Protein AF-Q53RX4-F1 (afdb_monomer_lite)

Sequence (73 aa):
CPPNLHKQDGYACNQNQGRCYNGECKTRDNQCQYIWGTKAAGSDKFCYEKLNTEGTEKGNCGKDGDRWIQCSK

Organism: Homo sapiens (NCBI:txid9606)

InterPro domains:
  IPR006586 ADAM, cysteine-rich domain [PF08516] (9-73)
  IPR006586 ADAM, cysteine-rich domain [SM00608] (8-73)

Structure (mmCIF, N/CA/C/O backbone):
data_AF-Q53RX4-F1
#
_entry.id   AF-Q53RX4-F1
#
loop_
_atom_site.group_PDB
_atom_site.id
_atom_site.type_symbol
_atom_site.label_atom_id
_atom_site.label_alt_id
_atom_site.label_comp_id
_atom_site.label_asym_id
_atom_site.label_entity_id
_atom_site.label_seq_id
_atom_site.pdbx_PDB_ins_code
_atom_site.Cartn_x
_atom_site.Cartn_y
_atom_site.Cartn_z
_atom_site.occupancy
_atom_site.B_iso_or_equiv
_atom_site.auth_seq_id
_atom_site.auth_comp_id
_atom_site.auth_asym_id
_atom_site.auth_atom_id
_atom_site.pdbx_PDB_model_num
ATOM 1 N N . CYS A 1 1 ? 14.116 -15.684 -29.179 1.00 87.25 1 CYS A N 1
ATOM 2 C CA . CYS A 1 1 ? 13.906 -14.708 -28.091 1.00 87.25 1 CYS A CA 1
ATOM 3 C C . CYS A 1 1 ? 14.192 -15.429 -26.781 1.00 87.25 1 CYS A C 1
ATOM 5 O O . CYS A 1 1 ? 13.625 -16.507 -26.613 1.00 87.25 1 CYS A O 1
ATOM 7 N N . PRO A 1 2 ? 15.099 -14.943 -25.919 1.00 94.94 2 PRO A N 1
ATOM 8 C CA . PRO A 1 2 ? 15.260 -15.520 -24.587 1.00 94.94 2 PRO A CA 1
ATOM 9 C C . PRO A 1 2 ? 13.953 -15.390 -23.779 1.00 94.94 2 PRO A C 1
ATOM 11 O O . PRO A 1 2 ? 13.123 -14.539 -24.110 1.00 94.94 2 PRO A O 1
ATOM 14 N N . PRO A 1 3 ? 13.744 -16.216 -22.738 1.00 95.75 3 PRO A N 1
ATOM 15 C CA . PRO A 1 3 ? 12.587 -16.082 -21.857 1.00 95.75 3 PRO A CA 1
ATOM 16 C C . PRO A 1 3 ? 12.478 -14.665 -21.281 1.00 95.75 3 PRO A C 1
ATOM 18 O O . PRO A 1 3 ? 13.489 -14.060 -20.923 1.00 95.75 3 PRO A O 1
ATOM 21 N N . ASN A 1 4 ? 11.255 -14.140 -21.184 1.00 92.88 4 ASN A N 1
ATOM 22 C CA . ASN A 1 4 ? 11.019 -12.843 -20.559 1.00 92.88 4 ASN A CA 1
ATOM 23 C C . ASN A 1 4 ? 11.174 -12.979 -19.039 1.00 92.88 4 ASN A C 1
ATOM 25 O O . ASN A 1 4 ? 10.362 -13.635 -18.388 1.00 92.88 4 ASN A O 1
ATOM 29 N N . LEU A 1 5 ? 12.230 -12.381 -18.496 1.00 96.19 5 LEU A N 1
ATOM 30 C CA . LEU A 1 5 ? 12.530 -12.374 -17.069 1.00 96.19 5 LEU A CA 1
ATOM 31 C C . LEU A 1 5 ? 12.238 -10.996 -16.482 1.00 96.19 5 LEU A C 1
ATOM 33 O O . LEU A 1 5 ? 12.343 -9.974 -17.157 1.00 96.19 5 LEU A O 1
ATOM 37 N N . HIS A 1 6 ? 11.935 -10.967 -15.190 1.00 95.69 6 HIS A N 1
ATOM 38 C CA . HIS A 1 6 ? 11.738 -9.736 -14.439 1.00 95.69 6 HIS A CA 1
ATOM 39 C C . HIS A 1 6 ? 12.682 -9.667 -13.239 1.00 95.69 6 HIS A C 1
ATOM 41 O O . HIS A 1 6 ? 13.355 -10.634 -12.881 1.00 95.69 6 HIS A O 1
ATOM 47 N N . LYS A 1 7 ? 12.737 -8.493 -12.603 1.00 96.88 7 LYS A N 1
ATOM 48 C CA . LYS A 1 7 ? 13.487 -8.321 -11.355 1.00 96.88 7 LYS A CA 1
ATOM 49 C C . LYS A 1 7 ? 12.943 -9.251 -10.274 1.00 96.88 7 LYS A C 1
ATOM 51 O O . LYS A 1 7 ? 11.743 -9.519 -10.239 1.00 96.88 7 LYS A O 1
ATOM 56 N N . GLN A 1 8 ? 13.832 -9.697 -9.394 1.00 97.94 8 GLN A N 1
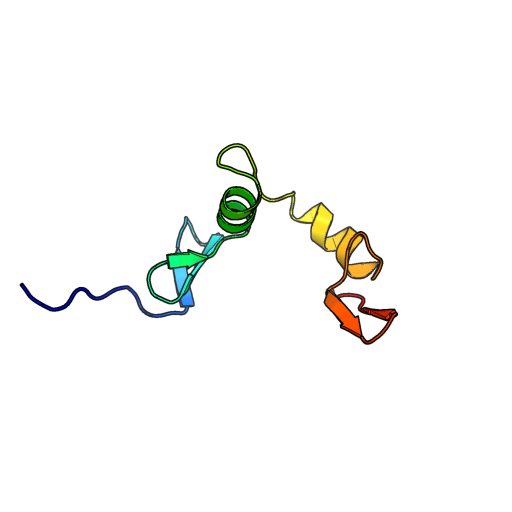ATOM 57 C CA . GLN A 1 8 ? 13.490 -10.532 -8.249 1.00 97.94 8 GLN A CA 1
ATOM 58 C C . GLN A 1 8 ? 12.456 -9.850 -7.342 1.00 97.94 8 GLN A C 1
ATOM 60 O O . GLN A 1 8 ? 12.453 -8.624 -7.186 1.00 97.94 8 GLN A O 1
ATOM 65 N N . ASP A 1 9 ? 11.606 -10.658 -6.719 1.00 98.19 9 ASP A N 1
ATOM 66 C CA . ASP A 1 9 ? 10.655 -10.187 -5.721 1.00 98.19 9 ASP A CA 1
ATOM 67 C C . ASP A 1 9 ? 11.371 -9.524 -4.535 1.00 98.19 9 ASP A C 1
ATOM 69 O O . ASP A 1 9 ? 12.449 -9.940 -4.110 1.00 98.19 9 ASP A O 1
ATOM 73 N N . GLY A 1 10 ? 10.787 -8.442 -4.023 1.00 97.50 10 GLY A N 1
ATOM 74 C CA . GLY A 1 10 ? 11.388 -7.603 -2.986 1.00 97.50 10 GLY A CA 1
ATOM 75 C C . GLY A 1 10 ? 12.333 -6.513 -3.506 1.00 97.50 10 GLY A C 1
ATOM 76 O O . GLY A 1 10 ? 12.761 -5.666 -2.721 1.00 97.50 10 GLY A O 1
ATOM 77 N N . TYR A 1 11 ? 12.630 -6.451 -4.809 1.00 98.12 11 TYR A N 1
ATOM 78 C CA . TYR A 1 11 ? 13.432 -5.355 -5.366 1.00 98.12 11 TYR A CA 1
ATOM 79 C C . TYR A 1 11 ? 12.699 -4.010 -5.231 1.00 98.12 11 TYR A C 1
ATOM 81 O O . TYR A 1 11 ? 11.497 -3.923 -5.484 1.00 98.12 11 TYR A O 1
ATOM 89 N N . ALA A 1 12 ? 13.399 -2.941 -4.843 1.00 98.12 12 ALA A N 1
ATOM 90 C CA . ALA A 1 12 ? 12.782 -1.623 -4.701 1.00 98.12 12 ALA A CA 1
ATOM 91 C C . ALA A 1 12 ? 12.410 -1.011 -6.064 1.00 98.12 12 ALA A C 1
ATOM 93 O O . ALA A 1 12 ? 13.167 -1.084 -7.035 1.00 98.12 12 ALA A O 1
ATOM 94 N N . CYS A 1 13 ? 11.241 -0.382 -6.137 1.00 97.38 13 CYS A N 1
ATOM 95 C CA . CYS A 1 13 ? 10.715 0.232 -7.354 1.00 97.38 13 CYS A CA 1
ATOM 96 C C . CYS A 1 13 ? 9.956 1.526 -7.027 1.00 97.38 13 CYS A C 1
ATOM 98 O O . CYS A 1 13 ? 9.717 1.825 -5.856 1.00 97.38 13 CYS A O 1
ATOM 100 N N . ASN A 1 14 ? 9.627 2.309 -8.061 1.00 95.88 14 ASN A N 1
ATOM 101 C CA . ASN A 1 14 ? 8.984 3.623 -7.943 1.00 95.88 14 ASN A CA 1
ATOM 102 C C . ASN A 1 14 ? 9.654 4.527 -6.888 1.00 95.88 14 ASN A C 1
ATOM 104 O O . ASN A 1 14 ? 9.042 4.890 -5.889 1.00 95.88 14 ASN A O 1
ATOM 108 N N . GLN A 1 15 ? 10.947 4.818 -7.069 1.00 95.81 15 GLN A N 1
ATOM 109 C CA . GLN A 1 15 ? 11.721 5.660 -6.141 1.00 95.81 15 GLN A CA 1
ATOM 110 C C . GLN A 1 15 ? 11.621 5.184 -4.673 1.00 95.81 15 GLN A C 1
ATOM 112 O O . GLN A 1 15 ? 11.399 5.972 -3.761 1.00 95.81 15 GLN A O 1
ATOM 117 N N . ASN A 1 16 ? 11.764 3.871 -4.452 1.00 95.69 16 ASN A N 1
ATOM 118 C CA . ASN A 1 16 ? 11.671 3.185 -3.152 1.00 95.69 16 ASN A CA 1
ATOM 119 C C . ASN A 1 16 ? 10.285 3.142 -2.484 1.00 95.69 16 ASN A C 1
ATOM 121 O O . ASN A 1 16 ? 10.171 2.558 -1.403 1.00 95.69 16 ASN A O 1
ATOM 125 N N . GLN A 1 17 ? 9.232 3.655 -3.125 1.00 96.00 17 GLN A N 1
ATOM 126 C CA . GLN A 1 17 ? 7.863 3.630 -2.590 1.00 96.00 17 GLN A CA 1
ATOM 127 C C . GLN A 1 17 ? 7.189 2.254 -2.688 1.00 96.00 17 GLN A C 1
ATOM 129 O O . GLN A 1 17 ? 6.172 2.013 -2.039 1.00 96.00 17 GLN A O 1
ATOM 134 N N . GLY A 1 18 ? 7.731 1.351 -3.510 1.00 97.06 18 GLY A N 1
ATOM 135 C CA . GLY A 1 18 ? 7.175 0.022 -3.732 1.00 97.06 18 GLY A CA 1
ATOM 136 C C . GLY A 1 18 ? 8.205 -1.092 -3.700 1.00 97.06 18 GLY A C 1
ATOM 137 O O . GLY A 1 18 ? 9.416 -0.877 -3.546 1.00 97.06 18 GLY A O 1
ATOM 138 N N . ARG A 1 19 ? 7.698 -2.309 -3.867 1.00 98.38 19 ARG A N 1
ATOM 139 C CA . ARG A 1 19 ? 8.494 -3.526 -4.034 1.00 98.38 19 ARG A CA 1
ATOM 140 C C . ARG A 1 19 ? 7.981 -4.309 -5.236 1.00 98.38 19 ARG A C 1
ATOM 142 O O . ARG A 1 19 ? 6.772 -4.374 -5.458 1.00 98.38 19 ARG A O 1
ATOM 149 N N . CYS A 1 20 ? 8.899 -4.869 -6.014 1.00 97.94 20 CYS A N 1
ATOM 150 C CA . CYS A 1 20 ? 8.560 -5.761 -7.111 1.00 97.94 20 CYS A CA 1
ATOM 151 C C . CYS A 1 20 ? 8.021 -7.078 -6.553 1.00 97.94 20 CYS A C 1
ATOM 153 O O . CYS A 1 20 ? 8.628 -7.634 -5.642 1.00 97.94 20 CYS A O 1
ATOM 155 N N . TYR A 1 21 ? 6.921 -7.565 -7.114 1.00 97.94 21 TYR A N 1
ATOM 156 C CA . TYR A 1 21 ? 6.414 -8.919 -6.905 1.00 97.94 21 TYR A CA 1
ATOM 157 C C . TYR A 1 21 ? 5.814 -9.425 -8.214 1.00 97.94 21 TYR A C 1
ATOM 159 O O . TYR A 1 21 ? 4.974 -8.735 -8.796 1.00 97.94 21 TYR A O 1
ATOM 167 N N . ASN A 1 22 ? 6.246 -10.598 -8.687 1.00 96.25 22 ASN A N 1
ATOM 168 C CA . ASN A 1 22 ? 5.829 -11.182 -9.971 1.00 96.25 22 ASN A CA 1
ATOM 169 C C . ASN A 1 22 ? 5.989 -10.207 -11.155 1.00 96.25 22 ASN A C 1
ATOM 171 O O . ASN A 1 22 ? 5.118 -10.086 -12.012 1.00 96.25 22 ASN A O 1
ATOM 175 N N . GLY A 1 23 ? 7.088 -9.448 -11.162 1.00 95.81 23 GLY A N 1
ATOM 176 C CA . GLY A 1 23 ? 7.405 -8.478 -12.214 1.00 95.81 23 GLY A CA 1
ATOM 177 C C . GLY A 1 23 ? 6.649 -7.148 -12.150 1.00 95.81 23 GLY A C 1
ATOM 178 O O . GLY A 1 23 ? 6.948 -6.253 -12.939 1.00 95.81 23 GLY A O 1
ATOM 179 N N . GLU A 1 24 ? 5.747 -6.961 -11.186 1.00 96.56 24 GLU A N 1
ATOM 180 C CA . GLU A 1 24 ? 4.992 -5.719 -11.011 1.00 96.56 24 GLU A CA 1
ATOM 181 C C . GLU A 1 24 ? 5.466 -4.918 -9.801 1.00 96.56 24 GLU A C 1
ATOM 183 O O . GLU A 1 24 ? 5.736 -5.469 -8.734 1.00 96.56 24 GLU A O 1
ATOM 188 N N . CYS A 1 25 ? 5.502 -3.591 -9.930 1.00 97.19 25 CYS A N 1
ATOM 189 C CA . CYS A 1 25 ? 5.782 -2.710 -8.801 1.00 97.19 25 CYS A CA 1
ATOM 190 C C . CYS A 1 25 ? 4.525 -2.507 -7.942 1.00 97.19 25 CYS A C 1
ATOM 192 O O . CYS A 1 25 ? 3.603 -1.785 -8.334 1.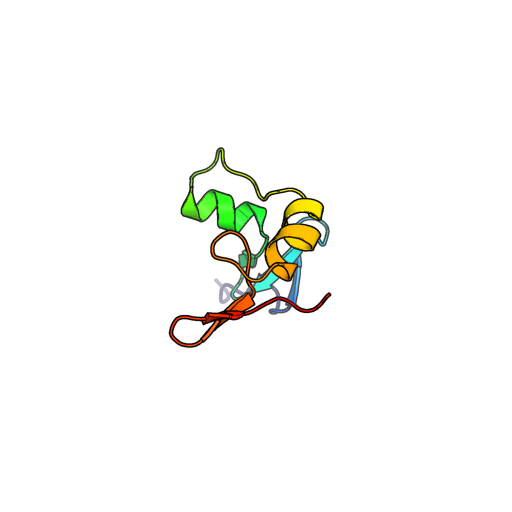00 97.19 25 CYS A O 1
ATOM 194 N N . LYS A 1 26 ? 4.493 -3.115 -6.752 1.00 97.75 26 LYS A N 1
ATOM 195 C CA . LYS A 1 26 ? 3.392 -2.966 -5.793 1.00 97.75 26 LYS A CA 1
ATOM 196 C C . LYS A 1 26 ? 3.602 -1.706 -4.945 1.00 97.75 26 LYS A C 1
ATOM 198 O O . LYS A 1 26 ? 4.562 -1.626 -4.177 1.00 97.75 26 LYS A O 1
ATOM 203 N N . THR A 1 27 ? 2.703 -0.731 -5.085 1.00 98.00 27 THR A N 1
ATOM 204 C CA . THR A 1 27 ? 2.623 0.512 -4.290 1.00 98.00 27 THR A CA 1
ATOM 205 C C . THR A 1 27 ? 1.178 0.730 -3.828 1.00 98.00 27 THR A C 1
ATOM 207 O O . THR A 1 27 ? 0.252 0.176 -4.427 1.00 98.00 27 THR A O 1
ATOM 210 N N . ARG A 1 28 ? 0.964 1.547 -2.783 1.00 97.38 28 ARG A N 1
ATOM 211 C CA . ARG A 1 28 ? -0.396 1.910 -2.331 1.00 97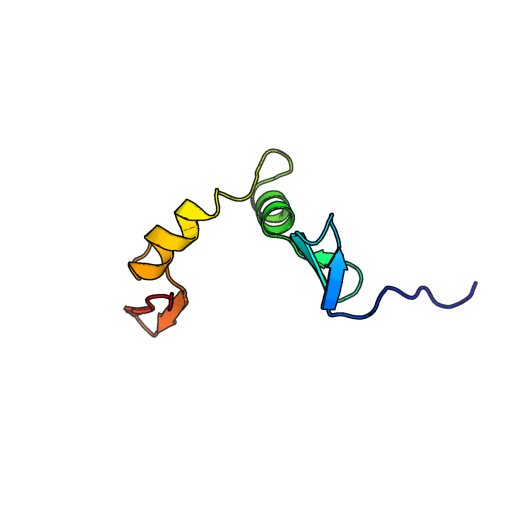.38 28 ARG A CA 1
ATOM 212 C C . ARG A 1 28 ? -1.155 2.695 -3.404 1.00 97.38 28 ARG A C 1
ATOM 214 O O . ARG A 1 28 ? -2.311 2.388 -3.667 1.00 97.38 28 ARG A O 1
ATOM 221 N N . ASP A 1 29 ? -0.484 3.625 -4.080 1.00 97.25 29 ASP A N 1
ATOM 222 C CA . ASP A 1 29 ? -1.087 4.412 -5.161 1.00 97.25 29 ASP A CA 1
ATOM 223 C C . ASP A 1 29 ? -1.554 3.539 -6.325 1.00 97.25 29 ASP A C 1
ATOM 225 O O . ASP A 1 29 ? -2.696 3.667 -6.762 1.00 97.25 29 ASP A O 1
ATOM 229 N N . ASN A 1 30 ? -0.717 2.596 -6.775 1.00 96.88 30 ASN A N 1
ATOM 230 C CA . ASN A 1 30 ? -1.084 1.680 -7.855 1.00 96.88 30 ASN A CA 1
ATOM 231 C C . ASN A 1 30 ? -2.276 0.807 -7.446 1.00 96.88 30 ASN A C 1
ATOM 233 O O . ASN A 1 30 ? -3.151 0.545 -8.266 1.00 96.88 30 ASN A O 1
ATOM 237 N N . GLN A 1 31 ? -2.341 0.381 -6.180 1.00 98.06 31 GLN A N 1
ATOM 238 C CA . GLN A 1 31 ? -3.484 -0.371 -5.667 1.00 98.06 31 GLN A CA 1
ATOM 239 C C . GLN A 1 31 ? -4.767 0.473 -5.681 1.00 98.06 31 GLN A C 1
ATOM 241 O O . GLN A 1 31 ? -5.800 -0.002 -6.150 1.00 98.06 31 GLN A O 1
ATOM 246 N N . CYS A 1 32 ? -4.713 1.727 -5.223 1.00 98.25 32 CYS A N 1
ATOM 247 C CA . CYS A 1 32 ? -5.858 2.638 -5.268 1.00 98.25 32 CYS A CA 1
ATOM 248 C C . CYS A 1 32 ? -6.313 2.917 -6.706 1.00 98.25 32 CYS A C 1
ATOM 250 O O . CYS A 1 32 ? -7.510 2.873 -6.977 1.00 98.25 32 CYS A O 1
ATOM 252 N N . GLN A 1 33 ? -5.382 3.144 -7.635 1.00 98.06 33 GLN A N 1
ATOM 253 C CA . GLN A 1 33 ? -5.697 3.363 -9.050 1.00 98.06 33 GLN A CA 1
ATOM 254 C C . GLN A 1 33 ? -6.294 2.130 -9.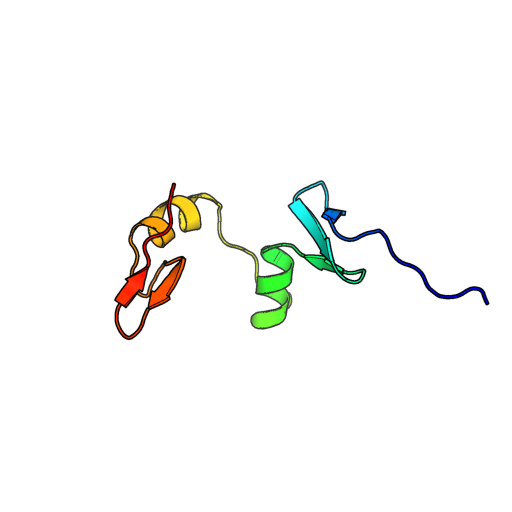724 1.00 98.06 33 GLN A C 1
ATOM 256 O O . GLN A 1 33 ? -7.201 2.255 -10.542 1.00 98.06 33 GLN A O 1
ATOM 261 N N . TYR A 1 34 ? -5.812 0.940 -9.371 1.00 97.31 34 TYR A N 1
ATOM 262 C CA . TYR A 1 34 ? -6.337 -0.315 -9.897 1.00 97.31 34 TYR A CA 1
ATOM 263 C C . TYR A 1 34 ? -7.793 -0.555 -9.472 1.00 97.31 34 TYR A C 1
ATOM 265 O O . TYR A 1 34 ? -8.603 -0.985 -10.287 1.00 97.31 34 TYR A O 1
ATOM 273 N N . ILE A 1 35 ? -8.139 -0.251 -8.216 1.00 98.25 35 ILE A N 1
ATOM 274 C CA . ILE A 1 35 ? -9.488 -0.486 -7.675 1.00 98.25 35 ILE A CA 1
ATOM 275 C C . ILE A 1 35 ? -10.465 0.622 -8.097 1.00 98.25 35 ILE A C 1
ATOM 277 O O . ILE A 1 35 ? -11.605 0.334 -8.452 1.00 98.25 35 ILE A O 1
ATOM 281 N N . TRP A 1 36 ? -10.031 1.886 -8.060 1.00 98.25 36 TRP A N 1
ATOM 282 C CA . TRP A 1 36 ? -10.919 3.053 -8.170 1.00 98.25 36 TRP A CA 1
ATOM 283 C C . TRP A 1 36 ? -10.727 3.877 -9.454 1.00 98.25 36 TRP A C 1
ATOM 285 O O . TRP A 1 36 ? -11.454 4.843 -9.684 1.00 98.25 36 TRP A O 1
ATOM 295 N N . GLY A 1 37 ? -9.770 3.505 -10.307 1.00 98.25 37 GLY A N 1
ATOM 296 C CA . GLY A 1 37 ? -9.465 4.166 -11.576 1.00 98.25 37 GLY A CA 1
ATOM 297 C C . GLY A 1 37 ? -8.265 5.116 -11.515 1.00 98.25 37 GLY A C 1
ATOM 298 O O . GLY A 1 37 ? -7.804 5.530 -10.455 1.00 98.25 37 GLY A O 1
ATOM 299 N N . THR A 1 38 ? -7.768 5.517 -12.687 1.00 96.94 38 THR A N 1
ATOM 300 C CA . THR A 1 38 ? -6.491 6.247 -12.858 1.00 96.94 38 THR A CA 1
ATOM 301 C C . THR A 1 38 ? -6.416 7.613 -12.172 1.00 96.94 38 THR A C 1
ATOM 303 O O . THR A 1 38 ? -5.325 8.148 -12.002 1.00 96.94 38 THR A O 1
ATOM 306 N N . LYS A 1 39 ? -7.556 8.188 -11.775 1.00 97.88 39 LYS A N 1
ATOM 307 C CA . LYS A 1 39 ? -7.623 9.456 -11.032 1.00 97.88 39 LYS A CA 1
ATOM 308 C C . LYS A 1 39 ? -7.502 9.283 -9.513 1.00 97.88 39 LYS A C 1
ATOM 310 O O . LYS A 1 39 ? -7.410 10.285 -8.811 1.00 97.88 39 LYS A O 1
A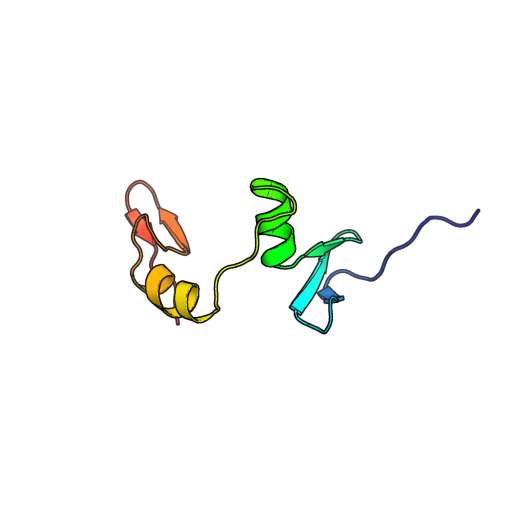TOM 315 N N . ALA A 1 40 ? -7.543 8.054 -9.003 1.00 98.31 40 ALA A N 1
ATOM 316 C CA . ALA A 1 40 ? -7.383 7.777 -7.583 1.00 98.31 40 ALA A CA 1
ATOM 317 C C . ALA A 1 40 ? -5.907 7.836 -7.157 1.00 98.31 40 ALA A C 1
ATOM 319 O O . ALA A 1 40 ? -4.992 7.691 -7.969 1.00 98.31 40 ALA A O 1
ATOM 320 N N . ALA A 1 41 ? -5.683 8.029 -5.861 1.00 97.81 41 ALA A N 1
ATOM 321 C CA . ALA A 1 41 ? -4.363 8.032 -5.244 1.00 97.81 41 ALA A CA 1
ATOM 322 C C . ALA A 1 41 ? -4.451 7.437 -3.835 1.00 97.81 41 ALA A C 1
ATOM 324 O O . ALA A 1 41 ? -5.532 7.404 -3.236 1.00 97.81 41 ALA A O 1
ATOM 325 N N . GLY A 1 42 ? -3.325 6.962 -3.309 1.00 96.75 42 GLY A N 1
ATOM 326 C CA . GLY A 1 42 ? -3.221 6.578 -1.913 1.00 96.75 42 GLY A CA 1
ATOM 327 C C . GLY A 1 42 ? -3.396 7.789 -1.002 1.00 96.75 42 GLY A C 1
ATOM 328 O O . GLY A 1 42 ? -3.015 8.911 -1.330 1.00 96.75 42 GLY A O 1
ATOM 329 N N . SER A 1 43 ? -3.997 7.561 0.164 1.00 97.69 43 SER A N 1
ATOM 330 C CA . SER A 1 43 ? -4.091 8.588 1.202 1.00 97.69 43 SER A CA 1
ATOM 331 C C . SER A 1 43 ? -2.721 8.924 1.800 1.00 97.69 43 SER A C 1
ATOM 333 O O . SER A 1 43 ? -1.759 8.167 1.654 1.00 97.69 43 SER A O 1
ATOM 335 N N . ASP A 1 44 ? -2.647 10.035 2.532 1.00 97.81 44 ASP A N 1
ATOM 336 C CA . ASP A 1 44 ? -1.447 10.406 3.281 1.00 97.81 44 ASP A CA 1
ATOM 337 C C . ASP A 1 44 ? -1.090 9.351 4.345 1.00 97.81 44 ASP A C 1
ATOM 339 O O . ASP A 1 44 ? -1.964 8.675 4.901 1.00 97.81 44 ASP A O 1
ATOM 343 N N . LYS A 1 45 ? 0.205 9.222 4.665 1.00 96.38 45 LYS A N 1
ATOM 344 C CA . LYS A 1 45 ? 0.701 8.293 5.692 1.00 96.38 45 LYS A CA 1
ATOM 345 C C . LYS A 1 45 ? -0.022 8.487 7.032 1.00 96.38 45 LYS A C 1
ATOM 347 O O . LYS A 1 45 ? -0.367 7.494 7.676 1.00 96.38 45 LYS A O 1
ATOM 352 N N . PHE A 1 46 ? -0.314 9.733 7.403 1.00 97.50 46 PHE A N 1
ATOM 353 C CA . PHE A 1 46 ? -1.015 10.104 8.628 1.00 97.50 46 PHE A CA 1
ATOM 354 C C . PHE A 1 46 ? -2.394 9.447 8.745 1.00 97.50 46 PHE A C 1
ATOM 356 O O . PHE A 1 46 ? -2.774 9.020 9.835 1.00 97.50 46 PHE A O 1
ATOM 363 N N . CYS A 1 47 ? -3.130 9.301 7.636 1.00 98.06 47 CYS A N 1
ATOM 364 C CA . CYS A 1 47 ? -4.438 8.643 7.644 1.00 98.06 47 CYS A CA 1
ATOM 365 C C . CYS A 1 47 ? -4.327 7.204 8.159 1.00 98.06 47 CYS A C 1
ATOM 367 O O . CYS A 1 47 ? -5.102 6.797 9.021 1.00 98.06 47 CYS A O 1
ATOM 369 N N . TYR A 1 48 ? -3.325 6.460 7.686 1.00 97.56 48 TYR A N 1
ATOM 370 C CA . TYR A 1 48 ? -3.094 5.082 8.117 1.00 97.56 48 TYR A CA 1
ATOM 371 C C . TYR A 1 48 ? -2.579 5.017 9.555 1.00 97.56 48 TYR A C 1
ATOM 373 O O . TYR A 1 48 ? -3.053 4.196 10.332 1.00 97.56 48 TYR A O 1
ATOM 381 N N . GLU A 1 49 ? -1.636 5.886 9.927 1.00 97.38 49 GLU A N 1
ATOM 382 C CA . GLU A 1 49 ? -1.053 5.907 11.277 1.00 97.38 49 GLU A CA 1
ATOM 383 C C . GLU A 1 49 ? -2.079 6.227 12.370 1.00 97.38 49 GLU A C 1
ATOM 385 O O . GLU A 1 49 ? -1.904 5.812 13.515 1.00 97.38 49 GLU A O 1
ATOM 390 N N . LYS A 1 50 ? -3.143 6.968 12.038 1.00 97.50 50 LYS A N 1
ATOM 391 C CA . LYS A 1 50 ? -4.241 7.256 12.963 1.00 97.50 50 LYS A CA 1
ATOM 392 C C . LYS A 1 50 ? -5.327 6.195 12.894 1.00 97.50 50 LY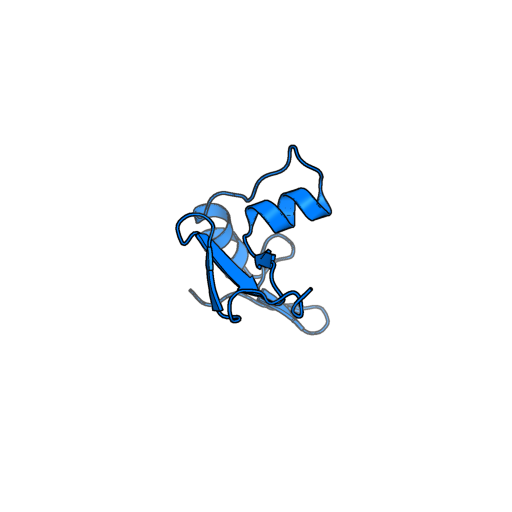S A C 1
ATOM 394 O O . LYS A 1 50 ? -5.501 5.454 13.860 1.00 97.50 50 LYS A O 1
ATOM 399 N N . LEU A 1 51 ? -6.000 6.074 11.752 1.00 98.38 51 LEU A N 1
ATOM 400 C CA . LEU A 1 51 ? -7.240 5.304 11.650 1.00 98.38 51 LEU A CA 1
ATOM 401 C C . LEU A 1 51 ? -7.013 3.805 11.848 1.00 98.38 51 LEU A C 1
ATOM 403 O O . LEU A 1 51 ? -7.797 3.153 12.528 1.00 98.38 51 LEU A O 1
ATOM 407 N N . ASN A 1 52 ? -5.919 3.244 11.324 1.00 98.50 52 ASN A N 1
ATOM 408 C CA . ASN A 1 52 ? -5.702 1.799 11.421 1.00 98.50 52 ASN A CA 1
ATOM 409 C C . ASN A 1 52 ? -5.432 1.327 12.857 1.00 98.50 52 ASN A C 1
ATOM 411 O O . ASN A 1 52 ? -5.692 0.169 13.191 1.00 98.50 52 ASN A O 1
ATOM 415 N N . THR A 1 53 ? -4.931 2.219 13.714 1.00 98.06 53 THR A N 1
ATOM 416 C CA . THR A 1 53 ? -4.700 1.929 15.136 1.00 98.06 53 THR A CA 1
ATOM 417 C C . THR A 1 53 ? -5.976 2.016 15.973 1.00 98.06 53 THR A C 1
ATOM 419 O O . THR A 1 53 ? -6.008 1.477 17.075 1.00 98.06 53 THR A O 1
ATOM 422 N N . GLU A 1 54 ? -7.045 2.633 15.454 1.00 97.50 54 GLU A N 1
ATOM 423 C CA . GLU A 1 54 ? -8.348 2.663 16.127 1.00 97.50 54 GLU A CA 1
ATOM 424 C C . GLU A 1 54 ? -9.019 1.283 16.106 1.00 97.50 54 GLU A C 1
ATOM 426 O O . GLU A 1 54 ? -9.698 0.922 17.068 1.00 97.50 54 GLU A O 1
ATOM 431 N N . GLY A 1 55 ? -8.786 0.485 15.052 1.00 97.31 55 GLY A N 1
ATOM 432 C CA . GLY A 1 55 ? -9.352 -0.860 14.894 1.00 97.31 55 GLY A CA 1
ATOM 433 C C . GLY A 1 55 ? -10.864 -0.822 14.786 1.00 97.31 55 GLY A C 1
ATOM 434 O O . GLY A 1 55 ? -11.574 -1.483 15.538 1.00 97.31 55 GLY A O 1
ATOM 435 N N . THR A 1 56 ? -11.349 -0.014 13.853 1.00 98.00 56 THR A N 1
ATOM 436 C CA . THR A 1 56 ? -12.766 0.147 13.541 1.00 98.00 56 THR A CA 1
ATOM 437 C C . THR A 1 56 ? -13.014 -0.209 12.077 1.00 98.00 56 THR A C 1
ATOM 439 O O . THR A 1 56 ? -12.092 -0.531 11.322 1.00 98.00 56 THR A O 1
ATOM 442 N N . GLU A 1 57 ? -14.263 -0.115 11.630 1.00 97.38 57 GLU A N 1
ATOM 443 C CA . GLU A 1 57 ? -14.614 -0.290 10.216 1.00 97.38 57 GLU A CA 1
ATOM 444 C C . GLU A 1 57 ? -13.865 0.691 9.293 1.00 97.38 57 GLU A C 1
ATOM 446 O O . GLU A 1 57 ? -13.568 0.363 8.148 1.00 97.38 57 GLU A O 1
ATOM 451 N N . LYS A 1 58 ? -13.500 1.877 9.799 1.00 97.50 58 LYS A N 1
ATOM 452 C CA . LYS A 1 58 ? -12.803 2.919 9.027 1.00 97.50 58 LYS A CA 1
ATOM 453 C C . LYS A 1 58 ? -11.286 2.715 8.938 1.00 97.50 58 LYS A C 1
ATOM 455 O O . LYS A 1 58 ? -10.639 3.390 8.142 1.00 97.50 58 LYS A O 1
ATOM 460 N N . GLY A 1 59 ? -10.719 1.818 9.743 1.00 98.00 59 GLY A N 1
ATOM 461 C CA . GLY A 1 59 ? -9.289 1.523 9.759 1.00 98.00 59 GLY A CA 1
ATOM 462 C C . GLY A 1 59 ? -8.965 0.372 10.706 1.00 98.00 59 GLY A C 1
ATOM 463 O O . GLY A 1 59 ? -9.266 0.431 11.898 1.00 98.00 59 GLY A O 1
ATOM 464 N N . ASN A 1 60 ? -8.351 -0.685 10.176 1.00 98.25 60 ASN A N 1
ATOM 465 C CA . ASN A 1 60 ? -8.038 -1.913 10.907 1.00 98.25 60 ASN A CA 1
ATOM 466 C C . ASN A 1 60 ? -6.940 -2.727 10.196 1.00 98.25 60 ASN A C 1
ATOM 468 O O . ASN A 1 60 ? -6.572 -2.443 9.056 1.00 98.25 60 ASN A O 1
ATOM 472 N N . CYS A 1 61 ? -6.436 -3.756 10.877 1.00 98.25 61 CYS A N 1
ATOM 473 C CA . CYS A 1 61 ? -5.483 -4.745 10.359 1.00 98.25 61 CYS A CA 1
ATOM 474 C C . CYS A 1 61 ? -6.156 -6.072 9.974 1.00 98.25 61 CYS A C 1
ATOM 476 O O . CYS A 1 61 ? -5.507 -7.115 9.930 1.00 98.25 61 CYS A O 1
ATOM 478 N N . GLY A 1 62 ? -7.460 -6.041 9.705 1.00 97.62 62 GLY A N 1
ATOM 479 C CA . GLY A 1 62 ? -8.267 -7.214 9.411 1.00 97.62 62 GLY A CA 1
ATOM 480 C C . GLY A 1 62 ? -9.440 -7.371 10.369 1.00 97.62 62 GLY A C 1
ATOM 481 O O . GLY A 1 62 ? -9.666 -6.567 11.281 1.00 97.62 62 GLY A O 1
ATOM 482 N N . LYS A 1 63 ? -10.194 -8.444 10.139 1.00 97.75 63 LYS A N 1
ATOM 483 C CA . LYS A 1 63 ? -11.389 -8.799 10.898 1.00 97.75 63 LYS A CA 1
ATOM 484 C C . LYS A 1 63 ? -11.251 -10.227 11.420 1.00 97.75 63 LYS A C 1
ATOM 486 O O . LYS A 1 63 ? -10.880 -11.120 10.663 1.00 97.75 63 LYS A O 1
ATOM 491 N N . ASP A 1 64 ? -11.556 -10.419 12.695 1.00 96.62 64 ASP A N 1
ATOM 492 C CA . ASP A 1 64 ? -11.589 -11.709 13.384 1.00 96.62 64 ASP A CA 1
ATOM 493 C C . ASP A 1 64 ? -13.027 -11.956 13.861 1.00 96.62 64 ASP A C 1
ATOM 495 O O . ASP A 1 64 ? -13.498 -11.341 14.823 1.00 96.62 64 ASP A O 1
ATOM 499 N N . GLY A 1 65 ? -13.771 -12.762 13.097 1.00 95.88 65 GLY A N 1
ATOM 500 C CA . GLY A 1 65 ? -15.224 -12.877 13.232 1.00 95.88 65 GLY A CA 1
ATOM 501 C C . GLY A 1 65 ? -15.921 -11.532 13.000 1.00 95.88 65 GLY A C 1
ATOM 502 O O . GLY A 1 65 ? -15.829 -10.946 11.918 1.00 95.88 65 GLY A O 1
ATOM 503 N N . ASP A 1 66 ? -16.595 -11.021 14.031 1.00 95.50 66 ASP A N 1
ATOM 504 C CA . ASP A 1 66 ? -17.253 -9.708 14.007 1.00 95.50 66 ASP A CA 1
ATOM 505 C C . ASP A 1 66 ? -16.414 -8.567 14.587 1.00 95.50 66 ASP A C 1
ATOM 507 O O . ASP A 1 66 ? -16.838 -7.411 14.571 1.00 95.50 66 ASP A O 1
ATOM 511 N N . ARG A 1 67 ? -15.194 -8.857 15.048 1.00 97.00 67 ARG A N 1
ATOM 512 C CA . ARG A 1 67 ? -14.317 -7.872 15.678 1.00 97.00 67 ARG A CA 1
ATOM 513 C C . ARG A 1 67 ? -13.283 -7.333 14.695 1.00 97.00 67 ARG A C 1
ATOM 515 O O . ARG A 1 67 ? -12.575 -8.089 14.034 1.00 97.00 67 ARG A O 1
ATOM 522 N N . TRP A 1 68 ? -13.148 -6.014 14.657 1.00 98.44 68 TRP A N 1
ATOM 523 C CA . TRP A 1 68 ? -12.064 -5.340 13.947 1.00 98.44 68 TRP A CA 1
ATOM 524 C C . TRP A 1 68 ? -10.763 -5.407 14.749 1.00 98.44 68 TRP A C 1
ATOM 526 O O . TRP A 1 68 ? -10.753 -5.203 15.965 1.00 98.44 68 TRP A O 1
ATOM 536 N N . ILE A 1 69 ? -9.658 -5.703 14.069 1.00 98.31 69 ILE A N 1
ATOM 537 C CA . ILE A 1 69 ? -8.343 -5.849 14.693 1.00 98.31 69 ILE A CA 1
ATOM 538 C C . ILE A 1 69 ? -7.607 -4.512 14.613 1.00 98.31 69 ILE A C 1
ATOM 540 O O . ILE A 1 69 ? -7.393 -3.976 13.526 1.00 98.31 69 ILE A O 1
ATOM 544 N N . GLN A 1 70 ? -7.188 -3.982 15.760 1.00 98.31 70 GLN A N 1
ATOM 545 C CA . GLN A 1 70 ? -6.322 -2.804 15.822 1.00 98.31 70 GLN A CA 1
ATOM 546 C C . GLN A 1 70 ? -4.943 -3.118 15.243 1.00 98.31 70 GLN A C 1
ATOM 548 O O . GLN A 1 70 ? -4.337 -4.134 15.585 1.00 98.31 70 GLN A O 1
ATOM 553 N N . CYS A 1 71 ? -4.429 -2.236 14.388 1.00 98.12 71 CYS A N 1
ATOM 554 C CA . CYS A 1 71 ? -3.043 -2.331 13.953 1.00 98.12 71 CYS A CA 1
ATOM 555 C C . CYS A 1 71 ? -2.079 -1.937 15.072 1.00 98.12 71 CYS A C 1
ATOM 557 O O . CYS A 1 71 ? -2.316 -0.977 15.808 1.00 98.12 71 CYS A O 1
ATOM 559 N N . SER A 1 72 ? -0.952 -2.642 15.146 1.00 96.19 72 SER A N 1
ATOM 560 C CA . SER A 1 72 ? 0.199 -2.210 15.937 1.00 96.19 72 SER A CA 1
ATOM 561 C C . SER A 1 72 ? 0.796 -0.925 15.358 1.00 96.19 72 SER A C 1
ATOM 563 O O . SER A 1 72 ? 0.718 -0.689 14.149 1.00 96.19 72 SER A O 1
ATOM 565 N N . LYS A 1 73 ? 1.374 -0.100 16.235 1.00 85.88 73 LYS A N 1
ATOM 566 C CA . LYS A 1 73 ? 2.174 1.060 15.828 1.00 85.88 73 LYS A CA 1
ATOM 567 C C . LYS A 1 73 ? 3.537 0.633 15.306 1.00 85.88 73 LYS A C 1
ATOM 569 O O . LYS A 1 73 ? 4.085 -0.340 15.869 1.00 85.88 73 LYS A O 1
#

Foldseek 3Di:
DPDDDADDFQPADDVNQFTDDPRDTDHQQVVQCVVPNPPGGHDDPVLQVPQCQVQDPSHHPDDDPPGGHGDDD

Radius of gyration: 16.02 Å; chains: 1; bounding box: 32×26×44 Å

pLDDT: mean 97.0, std 2.03, range [85.88, 98.5]

Secondary structure (DSSP, 8-state):
------PPTT-EETTTTEEEETTEEE-HHHHHHHHH-TT--PPPHHHHHHHHHH-BTTB-S-EETTEEPPPP-